Protein AF-W9YX84-F1 (afdb_monomer_lite)

pLDDT: mean 94.79, std 3.58, range [64.19, 98.0]

Sequence (127 aa):
MYKEDALKATHMVESILKPRGLPKAQWPILRSLILTKGSNYVFRKTLKDPANVNHCVETWFYVGSREDRDVRTKTLLLDQMLHEPAFDQLRTKEQLGYIVLSDARAFSTTYGLRFLIQSEMTPEFLD

Structure (mmCIF, N/CA/C/O backbone):
data_AF-W9YX84-F1
#
_entry.id   AF-W9YX84-F1
#
loop_
_atom_site.group_PDB
_atom_site.id
_atom_site.type_symbol
_atom_site.label_atom_id
_atom_site.label_alt_id
_atom_site.label_comp_id
_atom_site.label_asym_id
_atom_site.label_entity_id
_atom_site.label_seq_id
_atom_site.pdbx_PDB_ins_code
_atom_site.Cartn_x
_atom_site.Cartn_y
_atom_site.Cartn_z
_atom_site.occupancy
_atom_site.B_iso_or_equiv
_atom_site.auth_seq_id
_atom_site.auth_comp_id
_atom_site.auth_asym_id
_atom_site.auth_atom_id
_atom_site.pdbx_PDB_model_num
ATOM 1 N N . MET A 1 1 ? 15.147 19.218 -23.288 1.00 64.19 1 MET A N 1
ATOM 2 C CA . MET A 1 1 ? 16.235 18.225 -23.378 1.00 64.19 1 MET A CA 1
ATOM 3 C C . MET A 1 1 ? 16.135 17.57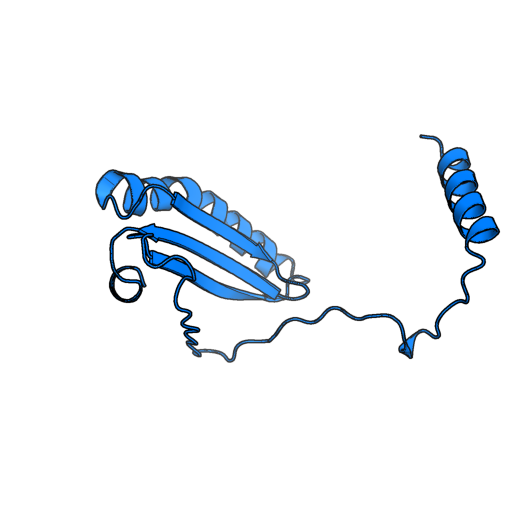2 -24.739 1.00 64.19 1 MET A C 1
ATOM 5 O O . MET A 1 1 ? 15.092 16.995 -25.035 1.00 64.19 1 MET A O 1
ATOM 9 N N . TYR A 1 2 ? 17.147 17.735 -25.585 1.00 93.56 2 TYR A N 1
ATOM 10 C CA . TYR A 1 2 ? 17.138 17.135 -26.916 1.00 93.56 2 TYR A CA 1
ATOM 11 C C . TYR A 1 2 ? 17.623 15.684 -26.842 1.00 93.56 2 TYR A C 1
ATOM 13 O O . TYR A 1 2 ? 18.320 15.294 -25.904 1.00 93.56 2 TYR A O 1
ATOM 21 N N . LYS A 1 3 ? 17.262 14.866 -27.840 1.00 94.75 3 LYS A N 1
ATOM 22 C CA . LYS A 1 3 ? 17.706 13.463 -27.945 1.00 94.75 3 LYS A CA 1
ATOM 23 C C . LYS A 1 3 ? 19.230 13.336 -27.814 1.00 94.75 3 LYS A C 1
ATOM 25 O O . LYS A 1 3 ? 19.721 12.405 -27.184 1.00 94.75 3 LYS A O 1
ATOM 30 N N . GLU A 1 4 ? 19.965 14.283 -28.389 1.00 96.31 4 GLU A N 1
ATOM 31 C CA . GLU A 1 4 ? 21.429 14.313 -28.357 1.00 96.31 4 GLU A CA 1
ATOM 32 C C . GLU A 1 4 ? 21.994 14.502 -26.948 1.00 96.31 4 GLU A C 1
ATOM 34 O O . GLU A 1 4 ? 22.988 13.866 -26.603 1.00 96.31 4 GLU A O 1
ATOM 39 N N . ASP A 1 5 ? 21.349 15.320 -26.117 1.00 96.25 5 ASP A N 1
ATOM 40 C CA . ASP A 1 5 ? 21.799 15.573 -24.746 1.00 96.25 5 ASP A CA 1
ATOM 41 C C . ASP A 1 5 ? 21.688 14.302 -23.892 1.00 96.25 5 ASP A C 1
ATOM 43 O O . ASP A 1 5 ? 22.601 13.973 -23.134 1.00 96.25 5 ASP A O 1
ATOM 47 N N . ALA A 1 6 ? 20.606 13.533 -24.072 1.00 96.50 6 ALA A N 1
ATOM 48 C CA . ALA A 1 6 ? 20.399 12.259 -23.380 1.00 96.50 6 ALA A CA 1
ATOM 49 C C . ALA A 1 6 ? 21.447 11.201 -23.776 1.00 96.50 6 ALA A C 1
ATOM 51 O O . ALA A 1 6 ? 21.961 10.470 -22.923 1.00 96.50 6 ALA A O 1
ATOM 52 N N . LEU A 1 7 ? 21.797 11.140 -25.065 1.00 97.25 7 LEU A N 1
ATOM 53 C CA . LEU A 1 7 ? 22.836 10.238 -25.566 1.00 97.25 7 LEU A CA 1
ATOM 54 C C . LEU A 1 7 ? 24.221 10.631 -25.037 1.00 97.25 7 LEU A C 1
ATOM 56 O O . LEU A 1 7 ? 24.959 9.764 -24.574 1.00 97.25 7 LEU A O 1
ATOM 60 N N . LYS A 1 8 ? 24.552 11.931 -25.033 1.00 97.25 8 LYS A N 1
ATOM 61 C CA . LYS A 1 8 ? 25.812 12.446 -24.468 1.00 97.25 8 LYS A CA 1
ATOM 62 C C . LYS A 1 8 ? 25.943 12.113 -22.981 1.00 97.25 8 LYS A C 1
ATOM 64 O O . LYS A 1 8 ? 27.000 11.653 -22.557 1.00 97.25 8 LYS A O 1
ATOM 69 N N . ALA A 1 9 ? 24.874 12.291 -22.203 1.00 96.88 9 ALA A N 1
ATOM 70 C CA . ALA A 1 9 ? 24.863 11.952 -20.781 1.00 96.88 9 ALA A CA 1
ATOM 71 C C . ALA A 1 9 ? 25.072 10.448 -20.539 1.00 96.88 9 ALA A C 1
ATOM 73 O O . ALA A 1 9 ? 25.892 10.069 -19.704 1.00 96.88 9 ALA A O 1
ATOM 74 N N . THR A 1 10 ? 24.388 9.592 -21.305 1.00 95.75 10 THR A N 1
ATOM 75 C CA . THR A 1 10 ? 24.551 8.130 -21.209 1.00 95.75 10 THR A CA 1
ATOM 76 C C . THR A 1 10 ? 25.988 7.718 -21.534 1.00 95.75 10 THR A C 1
ATOM 78 O O . THR A 1 10 ? 26.624 7.025 -20.743 1.00 95.75 10 THR A O 1
ATOM 81 N N . HIS A 1 11 ? 26.544 8.238 -22.632 1.00 96.50 11 HIS A N 1
ATOM 82 C CA . HIS A 1 11 ? 27.925 7.972 -23.036 1.00 96.50 11 HIS A CA 1
ATOM 83 C C . HIS A 1 11 ? 28.949 8.438 -21.987 1.00 96.50 11 HIS A C 1
ATOM 85 O O . HIS A 1 11 ? 29.938 7.756 -21.718 1.00 96.50 11 HIS A O 1
ATOM 91 N N . MET A 1 12 ? 28.726 9.594 -21.356 1.00 97.81 12 MET A N 1
ATOM 92 C CA . MET A 1 12 ? 29.573 10.076 -20.262 1.00 97.81 12 MET A CA 1
ATOM 93 C C . MET A 1 12 ? 29.582 9.091 -19.081 1.00 97.81 12 MET A C 1
ATOM 95 O O . MET A 1 12 ? 30.651 8.743 -18.585 1.00 97.81 12 MET A O 1
ATOM 99 N N . VAL A 1 13 ? 28.416 8.589 -18.662 1.00 97.25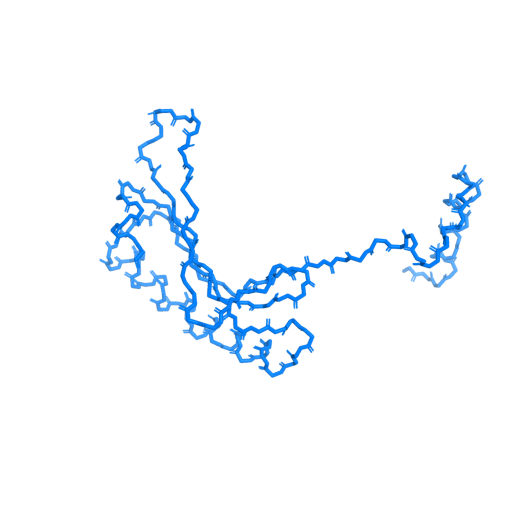 13 VAL A N 1
ATOM 100 C CA . VAL A 1 13 ? 28.318 7.597 -17.576 1.00 97.25 13 VAL A CA 1
ATOM 101 C C . VAL A 1 13 ? 29.016 6.287 -17.954 1.00 97.25 13 VAL A C 1
ATOM 103 O O . VAL A 1 13 ? 29.798 5.760 -17.163 1.00 97.25 13 VAL A O 1
ATOM 106 N N . GLU A 1 14 ? 28.783 5.776 -19.164 1.00 96.25 14 GLU A N 1
ATOM 107 C CA . GLU A 1 14 ? 29.388 4.526 -19.645 1.00 96.25 14 GLU A CA 1
ATOM 108 C C . GLU A 1 14 ? 30.913 4.622 -19.764 1.00 96.25 14 GLU A C 1
ATOM 110 O O . GLU A 1 14 ? 31.625 3.703 -19.358 1.00 96.25 14 GLU A O 1
ATOM 115 N N . SER A 1 15 ? 31.428 5.744 -20.273 1.00 96.75 15 SER A N 1
ATOM 116 C CA . SER A 1 15 ? 32.870 5.965 -20.440 1.00 96.75 15 SER A CA 1
ATOM 117 C C . SER A 1 15 ? 33.617 6.115 -19.110 1.00 96.75 15 SER A C 1
ATOM 119 O O . SER A 1 15 ? 34.752 5.642 -18.999 1.00 96.75 15 SER A O 1
ATOM 121 N N . ILE A 1 16 ? 32.985 6.714 -18.092 1.00 97.81 16 ILE A N 1
ATOM 122 C CA . ILE A 1 16 ? 33.554 6.859 -16.742 1.00 97.81 16 ILE A CA 1
ATOM 123 C C . ILE A 1 16 ? 33.485 5.536 -15.973 1.00 97.81 16 ILE A C 1
ATOM 125 O O . ILE A 1 16 ? 34.500 5.075 -15.453 1.00 97.81 16 ILE A O 1
ATOM 129 N N . LEU A 1 17 ? 32.300 4.920 -15.890 1.00 97.25 17 LEU A N 1
ATOM 130 C CA . LEU A 1 17 ? 32.076 3.732 -15.059 1.00 97.25 17 LEU A CA 1
ATOM 131 C C . LEU A 1 17 ? 32.579 2.437 -15.706 1.00 97.25 17 LEU A C 1
ATOM 133 O O . LEU A 1 17 ? 32.809 1.462 -14.993 1.00 97.25 17 LEU A O 1
ATOM 137 N N . LYS A 1 18 ? 32.723 2.414 -17.038 1.00 95.69 18 LYS A N 1
ATOM 138 C CA . LYS A 1 18 ? 33.127 1.242 -17.835 1.00 95.69 18 LYS A CA 1
ATOM 139 C C . LYS A 1 18 ? 32.388 -0.036 -17.407 1.00 95.69 18 LYS A C 1
ATOM 141 O O . LYS A 1 18 ? 33.027 -1.043 -17.085 1.00 95.69 18 LYS A O 1
ATOM 146 N N . PRO A 1 19 ? 31.043 -0.007 -17.340 1.00 93.38 19 PRO A N 1
ATOM 147 C CA . PRO A 1 19 ? 30.285 -1.107 -16.771 1.00 93.38 19 PRO A CA 1
ATOM 148 C C . PRO A 1 19 ? 30.394 -2.357 -17.651 1.00 93.38 19 PRO A C 1
ATOM 150 O O . PRO A 1 19 ? 30.353 -2.291 -18.879 1.00 93.38 19 PRO A O 1
ATOM 153 N N . ARG A 1 20 ? 30.469 -3.530 -17.018 1.00 92.56 20 ARG A N 1
ATOM 154 C CA . ARG A 1 20 ? 30.343 -4.814 -17.713 1.00 92.56 20 ARG A CA 1
ATOM 155 C C . ARG A 1 20 ? 28.867 -5.186 -17.816 1.00 92.56 20 ARG A C 1
ATOM 157 O O . ARG A 1 20 ? 28.204 -5.348 -16.793 1.00 92.56 20 ARG A O 1
ATOM 164 N N . GLY A 1 21 ? 28.375 -5.391 -19.037 1.00 90.75 21 GLY A N 1
ATOM 165 C CA . GLY A 1 21 ? 27.021 -5.890 -19.267 1.00 90.75 21 GLY A CA 1
ATOM 166 C C . GLY A 1 21 ? 26.791 -7.226 -18.556 1.00 90.75 21 GLY A C 1
ATOM 167 O O . GLY A 1 21 ? 27.542 -8.188 -18.748 1.00 90.75 21 GLY A O 1
ATOM 168 N N . LEU A 1 22 ? 25.761 -7.287 -17.713 1.00 92.69 22 LEU A N 1
ATOM 169 C CA . LEU A 1 22 ? 25.367 -8.530 -17.062 1.00 92.69 22 LEU A CA 1
ATOM 170 C C . LEU A 1 22 ? 24.614 -9.429 -18.059 1.00 92.69 22 LEU A C 1
ATOM 172 O O . LEU A 1 22 ? 23.787 -8.921 -18.825 1.00 92.69 22 LEU A O 1
ATOM 176 N N . PRO A 1 23 ? 24.834 -10.758 -18.039 1.00 95.38 23 PRO A N 1
ATOM 177 C CA . PRO A 1 23 ? 23.973 -11.706 -18.739 1.00 95.38 23 PRO A CA 1
ATOM 178 C C . PRO A 1 23 ? 22.506 -11.517 -18.338 1.00 95.38 23 PRO A C 1
ATOM 180 O O . PRO A 1 23 ? 22.225 -11.248 -17.172 1.00 95.38 23 PRO A O 1
ATOM 183 N N . LYS A 1 24 ? 21.563 -11.732 -19.267 1.00 93.88 24 LYS A N 1
ATOM 184 C CA . LYS A 1 24 ? 20.116 -11.556 -19.011 1.00 93.88 24 LYS A CA 1
ATOM 185 C C . LYS A 1 24 ? 19.612 -12.308 -17.775 1.00 93.88 24 LYS A C 1
ATOM 187 O O . LYS A 1 24 ? 18.760 -11.806 -17.057 1.00 93.88 24 LYS A O 1
ATOM 192 N N . ALA A 1 25 ? 20.168 -13.486 -17.498 1.00 94.81 25 ALA A N 1
ATOM 193 C CA . ALA A 1 25 ? 19.819 -14.287 -16.323 1.00 94.81 25 ALA A CA 1
ATOM 194 C C . ALA A 1 25 ? 20.197 -13.627 -14.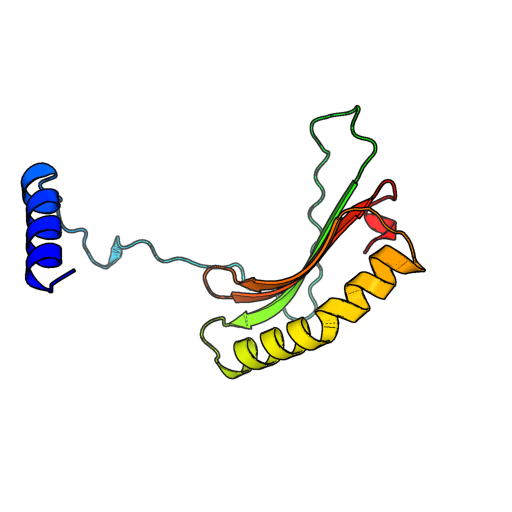981 1.00 94.81 25 ALA A C 1
ATOM 196 O O . ALA A 1 25 ? 19.643 -13.983 -13.947 1.00 94.81 25 ALA A O 1
ATOM 197 N N . GLN A 1 26 ? 21.140 -12.681 -14.990 1.00 94.69 26 GLN A N 1
ATOM 198 C CA . GLN A 1 26 ? 21.573 -11.920 -13.815 1.00 94.69 26 GLN A CA 1
ATOM 199 C C . GLN A 1 26 ? 20.841 -10.581 -13.684 1.00 94.69 26 GLN A C 1
ATOM 201 O O . GLN A 1 26 ? 21.136 -9.809 -12.773 1.00 94.69 26 GLN A O 1
ATOM 206 N N . TRP A 1 27 ? 19.911 -10.270 -14.590 1.00 94.12 27 TRP A N 1
ATOM 207 C CA . TRP A 1 27 ? 19.127 -9.051 -14.471 1.00 94.12 27 TRP A CA 1
ATOM 208 C C . TRP A 1 27 ? 18.165 -9.193 -13.288 1.00 94.12 27 TRP A C 1
ATOM 210 O O . TRP A 1 27 ? 17.453 -10.198 -13.198 1.00 94.12 27 TRP A O 1
ATOM 220 N N . PRO A 1 28 ? 18.137 -8.224 -12.360 1.00 91.25 28 PRO A N 1
ATOM 221 C CA . PRO A 1 28 ? 17.252 -8.297 -11.212 1.00 91.25 28 PRO A CA 1
ATOM 222 C C . PRO A 1 28 ? 15.797 -8.256 -11.683 1.00 91.25 28 PRO A C 1
ATOM 224 O O . PRO A 1 28 ? 15.382 -7.345 -12.397 1.00 91.25 28 PRO A O 1
ATOM 227 N N . ILE A 1 29 ? 15.017 -9.248 -11.259 1.00 91.94 29 ILE A N 1
ATOM 228 C CA . ILE A 1 29 ? 13.574 -9.300 -11.497 1.00 91.94 29 ILE A CA 1
ATOM 229 C C . ILE A 1 29 ? 12.887 -8.961 -10.184 1.00 91.94 29 ILE A C 1
ATOM 231 O O . ILE A 1 29 ? 13.100 -9.629 -9.169 1.00 91.94 29 ILE A O 1
ATOM 235 N N . LEU A 1 30 ? 12.049 -7.931 -10.210 1.00 91.38 30 LEU A N 1
ATOM 236 C CA . LEU A 1 30 ? 11.222 -7.583 -9.066 1.00 91.38 30 LEU A CA 1
ATOM 237 C C . LEU A 1 30 ? 10.053 -8.566 -8.962 1.00 91.38 30 LEU A C 1
ATOM 239 O O . LEU A 1 30 ? 9.417 -8.901 -9.959 1.00 91.38 30 LEU A O 1
ATOM 243 N N . ARG A 1 31 ? 9.766 -9.027 -7.746 1.00 92.56 31 ARG A N 1
ATOM 244 C CA . ARG A 1 31 ? 8.686 -9.974 -7.454 1.00 92.56 31 ARG A CA 1
ATOM 245 C C . ARG A 1 31 ? 7.891 -9.482 -6.257 1.00 92.56 31 ARG A C 1
ATOM 247 O O . ARG A 1 31 ? 8.418 -8.761 -5.413 1.00 92.56 31 ARG A O 1
ATOM 254 N N . SER A 1 32 ? 6.634 -9.887 -6.173 1.00 93.69 32 SER A N 1
ATOM 255 C CA . SER A 1 32 ? 5.810 -9.693 -4.980 1.00 93.69 32 SER A CA 1
ATOM 256 C C . SER A 1 32 ? 5.323 -11.043 -4.480 1.00 93.69 32 SER A C 1
ATOM 258 O O . SER A 1 32 ? 5.167 -11.980 -5.264 1.00 93.69 32 SER A O 1
ATOM 260 N N . LEU A 1 33 ? 5.095 -11.142 -3.172 1.00 90.81 33 LEU A N 1
ATOM 261 C CA . LEU A 1 33 ? 4.430 -12.302 -2.597 1.00 90.81 33 LEU A CA 1
ATOM 262 C C . LEU A 1 33 ? 2.979 -12.331 -3.096 1.00 90.81 33 LEU A C 1
ATOM 264 O O . LEU A 1 33 ? 2.289 -11.311 -3.063 1.00 90.81 33 LEU A O 1
ATOM 268 N N . ILE A 1 34 ? 2.528 -13.495 -3.557 1.00 91.06 34 ILE A N 1
ATOM 269 C CA . ILE A 1 34 ? 1.127 -13.719 -3.912 1.00 91.06 34 ILE A CA 1
ATOM 270 C C . ILE A 1 34 ? 0.424 -14.293 -2.687 1.00 91.06 34 ILE A C 1
ATOM 272 O O . ILE A 1 34 ? 0.811 -15.350 -2.190 1.00 91.06 34 ILE A O 1
ATOM 276 N N . LEU A 1 35 ? -0.589 -13.581 -2.195 1.00 90.25 35 LEU A N 1
ATOM 277 C CA . LEU A 1 35 ? -1.420 -14.057 -1.095 1.00 90.25 35 LEU A CA 1
ATOM 278 C C . LEU A 1 35 ? -2.411 -15.100 -1.616 1.00 90.25 35 LEU A C 1
ATOM 280 O O . LEU A 1 35 ? -2.916 -14.991 -2.736 1.00 90.25 35 LEU A O 1
ATOM 284 N N . THR A 1 36 ? -2.675 -16.131 -0.816 1.00 92.31 36 THR A N 1
ATOM 285 C CA . THR A 1 36 ? -3.630 -17.173 -1.205 1.00 92.31 36 THR A CA 1
ATOM 286 C C . THR A 1 36 ? -5.058 -16.657 -1.045 1.00 92.31 36 THR A C 1
ATOM 288 O O . THR A 1 36 ? -5.360 -15.831 -0.186 1.00 92.31 36 THR A O 1
ATOM 291 N N . LYS A 1 37 ? -5.976 -17.101 -1.907 1.00 92.75 37 LYS A N 1
ATOM 292 C CA . LYS A 1 37 ? -7.366 -16.639 -1.833 1.00 92.75 37 LYS A CA 1
ATOM 293 C C . LYS A 1 37 ? -7.967 -17.013 -0.473 1.00 92.75 37 LYS A C 1
ATOM 295 O O . LYS A 1 37 ? -7.932 -18.177 -0.090 1.00 92.75 37 LYS A O 1
ATOM 300 N N . GLY A 1 38 ? -8.544 -16.030 0.215 1.00 93.12 38 GLY A N 1
ATOM 301 C CA . GLY A 1 38 ? -9.139 -16.214 1.542 1.00 93.12 38 GLY A CA 1
ATOM 302 C C . GLY A 1 38 ? -8.134 -16.218 2.697 1.00 93.12 38 GLY A C 1
ATOM 303 O O . GLY A 1 38 ? -8.540 -16.430 3.834 1.00 93.12 38 GLY A O 1
ATOM 304 N N . SER A 1 39 ? -6.843 -15.978 2.442 1.00 95.44 39 SER A N 1
ATOM 305 C CA . SER A 1 39 ? -5.869 -15.823 3.521 1.00 95.44 39 SER A CA 1
ATOM 306 C C . SER A 1 39 ? -5.991 -14.474 4.217 1.00 95.44 39 SER A C 1
ATOM 308 O O . SER A 1 39 ? -6.181 -13.456 3.551 1.00 95.44 39 SER A O 1
ATOM 310 N N . ASN A 1 40 ? -5.754 -14.468 5.526 1.00 95.25 40 ASN A N 1
ATOM 311 C CA . ASN A 1 40 ? -5.504 -13.275 6.322 1.00 95.25 40 ASN A CA 1
ATOM 312 C C . ASN A 1 40 ? -4.193 -13.493 7.098 1.00 95.25 40 ASN A C 1
ATOM 314 O O . ASN A 1 40 ? -4.045 -14.501 7.792 1.00 95.25 40 ASN A O 1
ATOM 318 N N . TYR A 1 41 ? -3.232 -12.583 6.932 1.00 95.12 41 TYR A N 1
ATOM 319 C CA . TYR A 1 41 ? -1.942 -12.632 7.612 1.00 95.12 41 TYR A CA 1
ATOM 320 C C . TYR A 1 41 ? -1.730 -11.348 8.399 1.00 95.12 41 TYR A C 1
ATOM 322 O O . TYR A 1 41 ? -1.790 -10.259 7.835 1.00 95.12 41 TYR A O 1
ATOM 330 N N . VAL A 1 42 ? -1.382 -11.494 9.676 1.00 96.31 42 VAL A N 1
ATOM 331 C CA . VAL A 1 42 ? -1.093 -10.366 10.562 1.00 96.31 42 VAL A CA 1
ATOM 332 C C . VAL A 1 42 ? 0.372 -10.413 10.967 1.00 96.31 42 VAL A C 1
ATOM 334 O O . VAL A 1 42 ? 0.826 -11.366 11.604 1.00 96.31 42 VAL A O 1
ATOM 337 N N . PHE A 1 43 ? 1.115 -9.367 10.617 1.00 95.69 43 PHE A N 1
ATOM 338 C CA . PHE A 1 43 ? 2.478 -9.167 11.091 1.00 95.69 43 P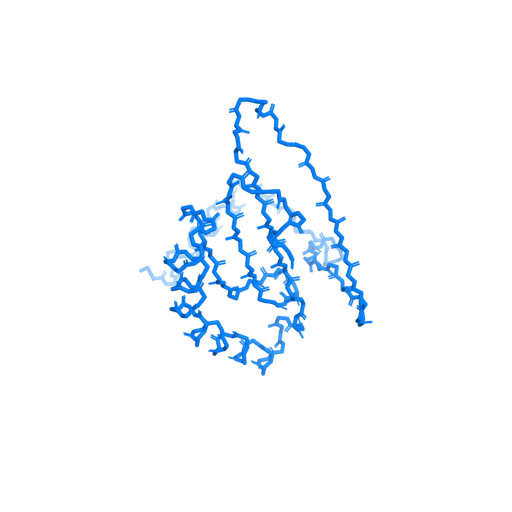HE A CA 1
ATOM 339 C C . PHE A 1 43 ? 2.484 -8.129 12.213 1.00 95.69 43 PHE A C 1
ATOM 341 O O . PHE A 1 43 ? 2.172 -6.962 11.989 1.00 95.69 43 PHE A O 1
ATOM 348 N N . ARG A 1 44 ? 2.863 -8.552 13.424 1.00 96.31 44 ARG A N 1
ATOM 349 C CA . ARG A 1 44 ? 2.944 -7.674 14.597 1.00 96.31 44 ARG A CA 1
ATOM 350 C C . ARG A 1 44 ? 4.382 -7.255 14.857 1.00 96.31 44 ARG A C 1
ATOM 352 O O . ARG A 1 44 ? 5.295 -8.079 14.829 1.00 96.31 44 ARG A O 1
ATOM 359 N N . LYS A 1 45 ? 4.572 -5.973 15.162 1.00 94.00 45 LYS A N 1
ATOM 360 C CA . LYS A 1 45 ? 5.870 -5.417 15.537 1.00 94.00 45 LYS A CA 1
ATOM 361 C C . LYS A 1 45 ? 5.707 -4.369 16.629 1.00 94.00 45 LYS A C 1
ATOM 363 O O . LYS A 1 45 ? 4.988 -3.394 16.447 1.00 94.00 45 LYS A O 1
ATOM 368 N N . THR A 1 46 ? 6.443 -4.536 17.721 1.00 93.44 46 THR A N 1
ATOM 369 C CA . THR A 1 46 ? 6.536 -3.529 18.782 1.00 93.44 46 THR A CA 1
ATOM 370 C C . THR A 1 46 ? 7.327 -2.316 18.292 1.00 93.44 46 THR A C 1
ATOM 372 O O . THR A 1 46 ? 8.393 -2.458 17.678 1.00 93.44 46 THR A O 1
ATOM 375 N N . LEU A 1 47 ? 6.799 -1.117 18.543 1.00 91.38 47 LEU A N 1
ATOM 376 C CA . LEU A 1 47 ? 7.490 0.131 18.230 1.00 91.38 47 LEU A CA 1
ATOM 377 C C . LEU A 1 47 ? 8.735 0.284 19.109 1.00 91.38 47 LEU A C 1
ATOM 379 O O . LEU A 1 47 ? 8.785 -0.194 20.238 1.00 91.38 47 LEU A O 1
ATOM 383 N N . LYS A 1 48 ? 9.771 0.929 18.564 1.00 92.94 48 LYS A N 1
ATOM 384 C CA . LYS A 1 48 ? 11.051 1.090 19.270 1.00 92.94 48 LYS A CA 1
ATOM 385 C C . LYS A 1 48 ? 10.975 2.085 20.421 1.00 92.94 48 LYS A C 1
ATOM 387 O O . LYS A 1 48 ? 11.734 1.944 21.370 1.00 92.94 48 LYS A O 1
ATOM 392 N N . ASP A 1 49 ? 10.138 3.105 20.274 1.00 94.06 49 ASP A N 1
ATOM 393 C CA . ASP A 1 49 ? 9.979 4.160 21.263 1.00 94.06 49 ASP A CA 1
ATOM 394 C C . ASP A 1 49 ? 8.883 3.766 22.263 1.00 94.06 49 ASP A C 1
ATOM 396 O O . ASP A 1 49 ? 7.711 3.756 21.882 1.00 94.06 49 ASP A O 1
ATOM 400 N N . PRO A 1 50 ? 9.235 3.433 23.517 1.00 90.75 50 PRO A N 1
ATOM 401 C CA . PRO A 1 50 ? 8.257 3.074 24.536 1.00 90.75 50 PRO A CA 1
ATOM 402 C C . PRO A 1 50 ? 7.435 4.272 25.034 1.00 90.75 50 PRO A C 1
ATOM 404 O O . PRO A 1 50 ? 6.417 4.058 25.684 1.00 90.75 50 PRO A O 1
ATOM 407 N N . ALA A 1 51 ? 7.857 5.514 24.763 1.00 93.50 51 ALA A N 1
ATOM 408 C CA . ALA A 1 51 ? 7.101 6.712 25.128 1.00 93.50 51 ALA A CA 1
ATOM 409 C C . ALA A 1 51 ? 6.024 7.066 24.092 1.00 93.50 51 ALA A C 1
ATOM 411 O O . ALA A 1 51 ? 5.149 7.888 24.369 1.00 93.50 51 ALA A O 1
ATOM 412 N N . ASN A 1 52 ? 6.068 6.457 22.903 1.00 92.00 52 ASN A N 1
ATOM 413 C CA . ASN A 1 52 ? 5.034 6.656 21.905 1.00 92.00 52 ASN A CA 1
ATOM 414 C C . ASN A 1 52 ? 3.767 5.901 22.315 1.00 92.00 52 ASN A C 1
ATOM 416 O O . ASN A 1 52 ? 3.705 4.676 22.242 1.00 92.00 52 ASN A O 1
ATOM 420 N N . VAL A 1 53 ? 2.752 6.663 22.713 1.00 92.62 53 VAL A N 1
ATOM 421 C CA . VAL A 1 53 ? 1.427 6.149 23.083 1.00 92.62 53 VAL A CA 1
ATOM 422 C C . VAL A 1 53 ? 0.610 5.677 21.880 1.00 92.62 53 VAL A C 1
ATOM 424 O O . VAL A 1 53 ? -0.402 5.009 22.055 1.00 92.62 53 VAL A O 1
ATOM 427 N N . ASN A 1 54 ? 1.030 6.015 20.657 1.00 94.50 54 ASN A N 1
ATOM 428 C CA . ASN A 1 54 ? 0.308 5.621 19.458 1.00 94.50 54 ASN A CA 1
ATOM 429 C C . ASN A 1 54 ? 0.707 4.228 18.978 1.00 94.50 54 ASN A C 1
ATOM 431 O O . ASN A 1 54 ? 1.882 3.868 18.889 1.00 94.50 54 ASN A O 1
ATOM 435 N N . HIS A 1 55 ? -0.297 3.511 18.513 1.00 94.62 55 HIS A N 1
ATOM 436 C CA . HIS A 1 55 ? -0.218 2.340 17.674 1.00 94.62 55 HIS A CA 1
ATOM 437 C C . HIS A 1 55 ? -0.472 2.699 16.205 1.00 94.62 55 HIS A C 1
ATOM 439 O O . HIS A 1 55 ? -0.884 3.809 15.858 1.00 94.62 55 HIS A O 1
ATOM 445 N N . CYS A 1 56 ? -0.187 1.748 15.320 1.00 93.75 56 CYS A N 1
ATOM 446 C CA . CYS A 1 56 ? -0.394 1.894 13.888 1.00 93.75 56 CYS A CA 1
ATOM 447 C C . CYS A 1 56 ? -0.848 0.562 13.295 1.00 93.75 56 CYS A C 1
ATOM 449 O O . CYS A 1 56 ? -0.272 -0.480 13.622 1.00 93.75 56 CYS A O 1
ATOM 451 N N . VAL A 1 57 ? -1.850 0.614 12.420 1.00 96.19 57 VAL A N 1
ATOM 452 C CA . VAL A 1 57 ? -2.278 -0.516 11.596 1.00 96.19 57 VAL A CA 1
ATOM 453 C C . VAL A 1 57 ? -2.155 -0.142 10.122 1.00 96.19 57 VAL A C 1
ATOM 455 O O . VAL A 1 57 ? -2.511 0.963 9.710 1.00 96.19 57 VAL A O 1
ATOM 458 N N . GLU A 1 58 ? -1.614 -1.065 9.332 1.00 96.38 58 GLU A N 1
ATOM 459 C CA . GLU A 1 58 ? -1.623 -0.998 7.875 1.00 96.38 58 GLU A CA 1
ATOM 460 C C . GLU A 1 58 ? -2.303 -2.262 7.354 1.00 96.38 58 GLU A C 1
ATOM 462 O O . GLU A 1 58 ? -1.688 -3.330 7.312 1.00 96.38 58 GLU A O 1
ATOM 467 N N . THR A 1 59 ? -3.564 -2.130 6.952 1.00 96.50 59 THR A N 1
ATOM 468 C CA . THR A 1 59 ? -4.328 -3.226 6.356 1.00 96.50 59 THR A CA 1
ATOM 469 C C . THR A 1 59 ? -4.267 -3.079 4.845 1.00 96.50 59 THR A C 1
ATOM 471 O O . THR A 1 59 ? -4.667 -2.061 4.276 1.00 96.50 59 THR A O 1
ATOM 474 N N . TRP A 1 60 ? -3.718 -4.092 4.175 1.00 96.31 60 TRP A N 1
ATOM 475 C CA . TRP A 1 60 ? -3.589 -4.116 2.723 1.00 96.31 60 TRP A CA 1
ATOM 476 C C . TRP A 1 60 ? -4.386 -5.272 2.132 1.00 96.31 60 TRP A C 1
ATOM 478 O O . TRP A 1 60 ? -4.094 -6.446 2.364 1.00 96.31 60 TRP A O 1
ATOM 488 N N . PHE A 1 61 ? -5.370 -4.924 1.313 1.00 95.56 61 PHE A N 1
ATOM 489 C CA . PHE A 1 61 ? -6.214 -5.864 0.599 1.00 95.56 61 PHE A CA 1
ATOM 490 C C . PHE A 1 61 ? -5.613 -6.150 -0.773 1.00 95.56 61 PHE A C 1
ATOM 492 O O . PHE A 1 61 ? -5.576 -5.281 -1.646 1.00 95.56 61 PHE A O 1
ATOM 499 N N . TYR A 1 62 ? -5.163 -7.388 -0.975 1.00 95.81 62 TYR A N 1
ATOM 500 C CA . TYR A 1 62 ? -4.743 -7.865 -2.290 1.00 95.81 62 TYR A CA 1
ATOM 501 C C . TYR A 1 62 ? -5.927 -7.840 -3.259 1.00 95.81 62 TYR A C 1
ATOM 503 O O . TYR A 1 62 ? -6.947 -8.479 -3.000 1.00 95.81 62 TYR A O 1
ATOM 511 N N . VAL A 1 63 ? -5.772 -7.167 -4.401 1.00 95.50 63 VAL A N 1
ATOM 512 C CA . VAL A 1 63 ? -6.798 -7.155 -5.457 1.00 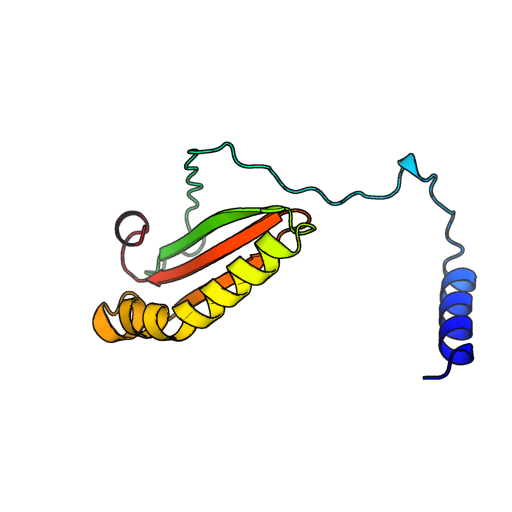95.50 63 VAL A CA 1
ATOM 513 C C . VAL A 1 63 ? -6.363 -7.989 -6.661 1.00 95.50 63 VAL A C 1
ATOM 515 O O . VAL A 1 63 ? -7.166 -8.748 -7.201 1.00 95.50 63 VAL A O 1
ATOM 518 N N . GLY A 1 64 ? -5.100 -7.896 -7.088 1.00 95.19 64 GLY A N 1
ATOM 519 C CA . GLY A 1 64 ? -4.631 -8.673 -8.237 1.00 95.19 64 GLY A CA 1
ATOM 520 C C . GLY A 1 64 ? -3.253 -8.294 -8.766 1.00 95.19 64 GLY A C 1
ATOM 521 O O . GLY A 1 64 ? -2.446 -7.654 -8.088 1.00 95.19 64 GLY A O 1
ATOM 522 N N . SER A 1 65 ? -2.980 -8.706 -10.007 1.00 94.81 65 SER A N 1
ATOM 523 C CA . SER A 1 65 ? -1.759 -8.340 -10.732 1.00 94.81 65 SER A CA 1
ATOM 524 C C . SER A 1 65 ? -1.754 -6.853 -11.085 1.00 94.81 65 SER A C 1
ATOM 526 O O . SER A 1 65 ? -2.763 -6.299 -11.512 1.00 94.81 65 SER A O 1
ATOM 528 N N . ARG A 1 66 ? -0.590 -6.211 -10.971 1.00 93.19 66 ARG A N 1
ATOM 529 C CA . ARG A 1 66 ? -0.388 -4.816 -11.392 1.00 93.19 66 ARG A CA 1
ATOM 530 C C . ARG A 1 66 ? -0.462 -4.640 -12.911 1.00 93.19 66 ARG A C 1
ATOM 532 O O . ARG A 1 66 ? -0.802 -3.556 -13.392 1.00 93.19 66 ARG A O 1
ATOM 539 N N . GLU A 1 67 ? -0.103 -5.682 -13.655 1.00 94.25 67 GLU A N 1
ATOM 540 C CA . GLU A 1 67 ? -0.105 -5.670 -15.122 1.00 94.25 67 GLU A CA 1
ATOM 541 C C . GLU A 1 67 ? -1.524 -5.743 -15.690 1.00 94.25 67 GLU A C 1
ATOM 543 O O . GLU A 1 67 ? -1.783 -5.209 -16.769 1.00 94.25 67 GLU A O 1
ATOM 548 N N . ASP A 1 68 ? -2.458 -6.315 -14.929 1.00 96.88 68 ASP A N 1
ATOM 549 C CA . ASP A 1 68 ? -3.868 -6.346 -15.289 1.00 96.88 68 ASP A CA 1
ATOM 550 C C . ASP A 1 68 ? -4.459 -4.928 -15.223 1.00 96.88 68 ASP A C 1
ATOM 552 O O . ASP A 1 68 ? -4.520 -4.270 -14.176 1.00 96.88 68 ASP A O 1
ATOM 556 N N . ARG A 1 69 ? -4.863 -4.427 -16.395 1.00 97.19 69 ARG A N 1
ATOM 557 C CA . ARG A 1 69 ? -5.417 -3.081 -16.541 1.00 97.19 69 ARG A CA 1
ATOM 558 C C . ARG A 1 69 ? -6.760 -2.944 -15.839 1.00 97.19 69 ARG A C 1
ATOM 560 O O . ARG A 1 69 ? -6.998 -1.898 -15.242 1.00 97.19 69 ARG A O 1
ATOM 567 N N . ASP A 1 70 ? -7.603 -3.966 -15.886 1.00 98.00 70 ASP A N 1
ATOM 568 C CA . ASP A 1 70 ? -8.939 -3.905 -15.304 1.00 98.00 70 ASP A CA 1
ATOM 569 C C . ASP A 1 70 ? -8.859 -3.920 -13.780 1.00 98.00 70 ASP A C 1
ATOM 571 O O . ASP A 1 70 ? -9.540 -3.125 -13.131 1.00 98.00 70 ASP A O 1
ATOM 575 N N . VAL A 1 71 ? -7.976 -4.748 -13.210 1.00 96.75 71 VAL A N 1
ATOM 576 C CA . VAL A 1 71 ? -7.662 -4.730 -11.770 1.00 96.75 71 VAL A CA 1
ATOM 577 C C . VAL A 1 71 ? -7.216 -3.336 -11.341 1.00 96.75 71 VAL A C 1
ATOM 579 O O . VAL A 1 71 ? -7.771 -2.767 -10.397 1.00 96.75 71 VAL A O 1
ATOM 582 N N . ARG A 1 72 ? -6.243 -2.758 -12.050 1.00 96.12 72 ARG A N 1
ATOM 583 C CA . ARG A 1 72 ? -5.690 -1.445 -11.707 1.00 96.12 72 ARG A CA 1
ATOM 584 C C . ARG A 1 72 ? -6.741 -0.342 -11.803 1.00 96.12 72 ARG A C 1
ATOM 586 O O . ARG A 1 72 ? -6.896 0.429 -10.863 1.00 96.12 72 ARG A O 1
ATOM 593 N N . THR A 1 73 ? -7.477 -0.273 -12.911 1.00 97.44 73 THR A N 1
ATOM 594 C CA . THR A 1 73 ? -8.494 0.763 -13.127 1.00 97.44 73 THR A CA 1
ATOM 595 C C . THR A 1 73 ? -9.626 0.664 -12.107 1.00 97.44 73 THR A C 1
ATOM 597 O O . THR A 1 73 ? -10.015 1.687 -11.551 1.00 97.44 73 THR A O 1
ATOM 600 N N . LYS A 1 74 ? -10.122 -0.543 -11.808 1.00 97.69 74 LYS A N 1
ATOM 601 C CA . LYS A 1 74 ? -11.180 -0.733 -10.802 1.00 97.69 74 LYS A CA 1
ATOM 602 C C . LYS A 1 74 ? -10.709 -0.364 -9.399 1.00 97.69 74 LYS A C 1
ATOM 604 O O . LYS A 1 74 ? -11.453 0.281 -8.672 1.00 97.69 74 LYS A O 1
ATOM 609 N N . THR A 1 75 ? -9.478 -0.726 -9.039 1.00 97.31 75 THR A N 1
ATOM 610 C CA . THR A 1 75 ? -8.916 -0.388 -7.723 1.00 97.31 75 THR A CA 1
ATOM 611 C C . THR A 1 75 ? -8.720 1.121 -7.571 1.00 97.31 75 THR A C 1
ATOM 613 O O . THR A 1 75 ? -9.072 1.667 -6.536 1.00 97.31 75 THR A O 1
ATOM 616 N N . LEU A 1 76 ? -8.222 1.807 -8.607 1.00 97.31 76 LEU A N 1
ATOM 617 C CA . LEU A 1 76 ? -8.084 3.270 -8.603 1.00 97.31 76 LEU A CA 1
ATOM 618 C C . LEU A 1 76 ? -9.435 3.989 -8.532 1.00 97.31 76 LEU A C 1
ATOM 620 O O . LEU A 1 76 ? -9.562 4.996 -7.845 1.00 97.31 76 LEU A O 1
ATOM 624 N N . LEU A 1 77 ? -10.449 3.481 -9.236 1.00 98.00 77 LEU A N 1
ATOM 625 C CA . LEU A 1 77 ? -11.797 4.038 -9.150 1.00 98.00 77 LEU A CA 1
ATOM 626 C C . LEU A 1 77 ? -12.381 3.851 -7.746 1.00 98.00 77 LEU A C 1
ATOM 628 O O . LEU A 1 77 ? -12.957 4.786 -7.200 1.00 98.00 77 LEU A O 1
ATOM 632 N N . LEU A 1 78 ? -12.206 2.663 -7.159 1.00 97.62 78 LEU A N 1
ATOM 633 C CA . LEU A 1 78 ? -12.633 2.383 -5.791 1.00 97.62 78 LEU A CA 1
ATOM 634 C C . LEU A 1 78 ? -11.933 3.307 -4.790 1.00 97.62 78 LEU A C 1
ATOM 636 O O . LEU A 1 78 ? -12.598 3.883 -3.939 1.00 97.62 78 LEU A O 1
ATOM 640 N N . ASP A 1 79 ? -10.623 3.491 -4.926 1.00 97.44 79 ASP A N 1
ATOM 641 C CA . ASP A 1 79 ? -9.845 4.420 -4.108 1.00 97.44 79 ASP A CA 1
ATOM 642 C C . ASP A 1 79 ? -10.394 5.853 -4.189 1.00 97.44 79 ASP A C 1
ATOM 644 O O . ASP A 1 79 ? -10.722 6.460 -3.172 1.00 97.44 79 ASP A O 1
ATOM 648 N N . GLN A 1 80 ? -10.632 6.357 -5.403 1.00 97.94 80 GLN A N 1
ATOM 649 C CA . GLN A 1 80 ? -11.221 7.682 -5.608 1.00 97.94 80 GLN A CA 1
ATOM 650 C C . GLN A 1 80 ? -12.606 7.829 -4.957 1.00 97.94 80 GLN A C 1
ATOM 652 O O . GLN A 1 80 ? -12.935 8.903 -4.451 1.00 97.94 80 GLN A O 1
ATOM 657 N N . MET A 1 81 ? -13.425 6.775 -4.988 1.00 97.94 81 MET A N 1
ATOM 658 C CA . MET A 1 81 ? -14.741 6.762 -4.343 1.00 97.94 81 MET A CA 1
ATOM 659 C C . MET A 1 81 ? -14.638 6.704 -2.816 1.00 97.94 81 MET A C 1
ATOM 661 O O . MET A 1 81 ? -15.491 7.267 -2.137 1.00 97.94 81 MET A O 1
ATOM 665 N N . LEU A 1 82 ? -13.620 6.026 -2.280 1.00 96.94 82 LEU A N 1
ATOM 666 C CA . LEU A 1 82 ? -13.415 5.854 -0.842 1.00 96.94 82 LEU A CA 1
ATOM 667 C C . LEU A 1 82 ? -12.676 7.018 -0.184 1.00 96.94 82 LEU A C 1
ATOM 669 O O . LEU A 1 82 ? -12.793 7.177 1.025 1.00 96.94 82 LEU A O 1
ATOM 673 N N . HIS A 1 83 ? -11.942 7.825 -0.949 1.00 93.56 83 HIS A N 1
ATOM 674 C CA . HIS A 1 83 ? -11.021 8.824 -0.411 1.00 93.56 83 HIS A CA 1
ATOM 675 C C . HIS A 1 83 ? -11.652 9.756 0.637 1.00 93.56 83 HIS A C 1
ATOM 677 O O . HIS A 1 83 ? -11.137 9.888 1.745 1.00 93.56 83 HIS A O 1
ATOM 683 N N . GLU A 1 84 ? -12.782 10.378 0.299 1.00 96.81 84 GLU A N 1
ATOM 684 C CA . GLU A 1 84 ? -13.516 11.253 1.217 1.00 96.81 84 GLU A CA 1
ATOM 685 C C . GLU A 1 84 ? -14.278 10.474 2.304 1.00 96.81 84 GLU A C 1
ATOM 687 O O . GLU A 1 84 ? -14.028 10.751 3.478 1.00 96.81 84 GLU A O 1
ATOM 692 N N . PRO A 1 85 ? -15.114 9.461 1.993 1.00 97.50 85 PRO A N 1
ATOM 693 C CA . PRO A 1 85 ? -15.917 8.809 3.024 1.00 97.50 85 PRO A CA 1
ATOM 694 C C . PRO A 1 85 ? -15.082 7.997 4.019 1.00 97.50 85 PRO A C 1
ATOM 696 O O . PRO A 1 85 ? -15.460 7.908 5.182 1.00 97.50 85 PRO A O 1
ATOM 699 N N . ALA A 1 86 ? -13.939 7.429 3.615 1.00 96.44 86 ALA A N 1
ATOM 700 C CA . ALA A 1 86 ? -13.030 6.761 4.547 1.00 96.44 86 ALA A CA 1
ATOM 701 C C . ALA A 1 86 ? -12.413 7.762 5.530 1.00 96.44 86 ALA A C 1
ATOM 703 O O . ALA A 1 86 ? -12.300 7.468 6.720 1.00 96.44 86 ALA A O 1
ATOM 704 N N . PHE A 1 87 ? -12.046 8.954 5.053 1.00 95.81 87 PHE A N 1
ATOM 705 C CA . PHE A 1 87 ? -11.551 10.011 5.923 1.00 95.81 87 PHE A CA 1
ATOM 706 C C . PHE A 1 87 ? -12.663 10.511 6.849 1.00 95.81 87 PHE A C 1
ATOM 708 O O . PHE A 1 87 ? -12.490 10.503 8.061 1.00 95.81 87 PHE A O 1
ATOM 715 N N . ASP A 1 88 ? -13.830 10.878 6.321 1.00 97.75 88 ASP A N 1
ATOM 716 C CA . ASP A 1 88 ? -14.944 11.356 7.142 1.00 97.75 88 ASP A CA 1
ATOM 717 C C . ASP A 1 88 ? -15.360 10.329 8.208 1.00 97.75 88 ASP A C 1
ATOM 719 O O . ASP A 1 88 ? -15.493 10.661 9.388 1.00 97.75 88 ASP A O 1
ATOM 723 N N . GLN A 1 89 ? -15.476 9.057 7.829 1.00 97.94 89 GLN A N 1
ATOM 724 C CA . GLN A 1 89 ? -15.866 8.002 8.755 1.00 97.94 89 GLN A CA 1
ATOM 725 C C . GLN A 1 89 ? -14.812 7.775 9.847 1.00 97.94 89 GLN A C 1
ATOM 727 O O . GLN A 1 89 ? -15.110 7.924 11.032 1.00 97.94 89 GLN A O 1
ATOM 732 N N . LEU A 1 90 ? -13.573 7.463 9.465 1.00 96.81 90 LEU A N 1
ATOM 733 C CA . LEU A 1 90 ? -12.547 7.015 10.410 1.00 96.81 90 LEU A CA 1
ATOM 734 C C . LEU A 1 90 ? -11.900 8.187 11.166 1.00 96.81 90 LEU A C 1
ATOM 736 O O . LEU A 1 90 ? -11.560 8.064 12.344 1.00 96.81 90 LEU A O 1
ATOM 740 N N . ARG A 1 91 ? -11.722 9.344 10.511 1.00 96.06 91 ARG A N 1
ATOM 741 C CA . ARG A 1 91 ? -11.075 10.526 11.102 1.00 96.06 91 ARG A CA 1
ATOM 742 C C . ARG A 1 91 ? -12.069 11.471 11.763 1.00 96.06 91 ARG A C 1
ATOM 744 O O . ARG A 1 91 ? -11.799 11.916 12.878 1.00 96.06 91 ARG A O 1
ATOM 751 N N . THR A 1 92 ? -13.154 11.832 11.080 1.00 96.12 92 THR A N 1
ATOM 752 C CA . THR A 1 92 ? -14.059 12.895 11.552 1.00 96.12 92 THR A CA 1
ATOM 753 C C . THR A 1 92 ? -15.083 12.361 12.547 1.00 96.12 92 THR A C 1
ATOM 755 O O . THR A 1 92 ? -15.240 12.944 13.619 1.00 96.12 92 THR A O 1
ATOM 758 N N . LYS A 1 93 ? -15.763 11.257 12.217 1.00 97.69 93 LYS A N 1
ATOM 759 C CA . LYS A 1 93 ? -16.854 10.696 13.030 1.00 97.69 93 LYS A CA 1
ATOM 760 C C . LYS A 1 93 ? -16.353 9.802 14.155 1.00 97.69 93 LYS A C 1
ATOM 762 O O . LYS A 1 93 ? -16.698 10.029 15.309 1.00 97.69 93 LYS A O 1
ATOM 767 N N . GLU A 1 94 ? -15.542 8.803 13.826 1.00 96.44 94 GLU A N 1
ATOM 768 C CA . GLU A 1 94 ? -15.033 7.834 14.806 1.00 96.44 94 GLU A CA 1
ATOM 769 C C . GLU A 1 94 ? -13.800 8.338 15.561 1.00 96.44 94 GLU A C 1
ATOM 771 O O . GLU A 1 94 ? -13.452 7.805 16.611 1.00 96.44 94 GLU A O 1
ATOM 776 N N . GLN A 1 95 ? -13.154 9.390 15.048 1.00 95.38 95 GLN A N 1
ATOM 777 C CA . GLN A 1 95 ? -11.993 10.033 15.666 1.00 95.38 95 GLN A CA 1
ATOM 778 C C . GLN A 1 95 ? -10.845 9.065 15.981 1.00 95.38 95 GLN A C 1
ATOM 780 O O . GLN A 1 95 ? -10.117 9.260 16.954 1.00 95.38 95 GLN A O 1
ATOM 785 N N . LEU A 1 96 ? -10.633 8.059 15.126 1.00 93.75 96 LEU A N 1
ATOM 786 C CA . LEU A 1 96 ? -9.681 6.980 15.391 1.00 93.75 96 LEU A CA 1
ATOM 787 C C . LEU A 1 96 ? -8.237 7.462 15.490 1.00 93.75 96 LEU A C 1
ATOM 789 O O . LEU A 1 96 ? -7.428 6.821 16.136 1.00 93.75 96 LEU A O 1
ATOM 793 N N . GLY A 1 97 ? -7.875 8.592 14.902 1.00 90.56 97 GLY A N 1
ATOM 794 C CA . GLY A 1 97 ? -6.552 9.174 15.100 1.00 90.56 97 GLY A CA 1
ATOM 795 C C . GLY A 1 97 ? -6.255 10.250 14.083 1.00 90.56 97 GLY A C 1
ATOM 796 O O . GLY A 1 97 ? -7.075 10.494 13.209 1.00 90.56 97 GLY A O 1
ATOM 797 N N . TYR A 1 98 ? -5.125 10.950 14.206 1.00 85.12 98 TYR A N 1
ATOM 798 C CA . TYR A 1 98 ? -4.820 12.074 13.311 1.00 85.12 98 TYR A CA 1
ATOM 799 C C . TYR A 1 98 ? -4.486 11.630 11.884 1.00 85.12 98 TYR A C 1
ATOM 801 O O . TYR A 1 98 ? -4.916 12.267 10.923 1.00 85.12 98 TYR A O 1
ATOM 809 N N . ILE A 1 99 ? -3.729 10.539 11.755 1.00 93.31 99 ILE A N 1
ATOM 810 C CA . ILE A 1 99 ? -3.298 10.001 10.466 1.00 93.31 99 ILE A CA 1
ATOM 811 C C . ILE A 1 99 ? -4.247 8.870 10.088 1.00 93.31 99 ILE A C 1
ATOM 813 O O . ILE A 1 99 ? -4.218 7.807 10.702 1.00 93.31 99 ILE A O 1
ATOM 817 N N . VAL A 1 100 ? -5.061 9.124 9.066 1.00 96.12 100 VAL A N 1
ATOM 818 C CA . VAL A 1 100 ? -5.959 8.161 8.425 1.00 96.12 100 VAL A CA 1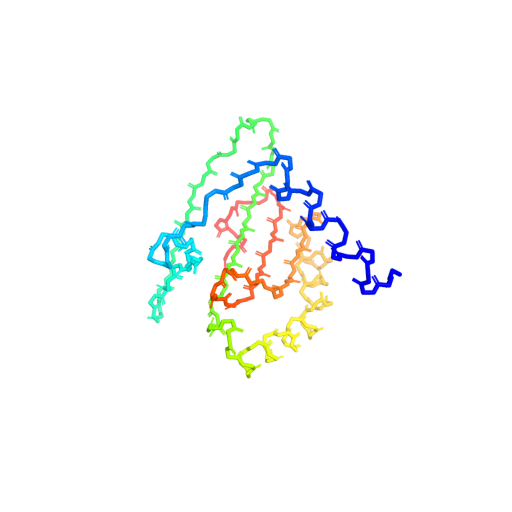
ATOM 819 C C . VAL A 1 100 ? -5.766 8.307 6.922 1.00 96.12 100 VAL A C 1
ATOM 821 O O . VAL A 1 100 ? -5.964 9.390 6.371 1.00 96.12 100 VAL A O 1
ATOM 824 N N . LEU A 1 101 ? -5.356 7.229 6.264 1.00 95.38 101 LEU A N 1
ATOM 825 C CA . LEU A 1 101 ? -5.134 7.183 4.824 1.00 95.38 101 LEU A CA 1
ATOM 826 C C . LEU A 1 101 ? -5.841 5.964 4.236 1.00 95.38 101 LEU A C 1
ATOM 828 O O . LEU A 1 101 ? -5.687 4.854 4.741 1.00 95.38 101 LEU A O 1
ATOM 832 N N . SER A 1 102 ? -6.575 6.193 3.150 1.00 96.75 102 SER A N 1
ATOM 833 C CA . SER A 1 102 ? -7.047 5.166 2.224 1.00 96.75 102 SER A CA 1
ATOM 834 C C . SER A 1 102 ? -6.432 5.466 0.863 1.00 96.75 102 SER A C 1
ATOM 836 O O . SER A 1 102 ? -6.556 6.597 0.388 1.00 96.75 102 SER A O 1
ATOM 838 N N . ASP A 1 103 ? -5.749 4.487 0.271 1.00 97.06 103 ASP A N 1
ATOM 839 C CA . ASP A 1 103 ? -5.129 4.632 -1.049 1.00 97.06 103 ASP A CA 1
ATOM 840 C C . ASP A 1 103 ? -5.004 3.307 -1.806 1.00 97.06 103 ASP A C 1
ATOM 842 O O . ASP A 1 103 ? -4.821 2.231 -1.227 1.00 97.06 103 ASP A O 1
ATOM 846 N N . ALA A 1 104 ? -5.039 3.377 -3.136 1.00 97.25 104 ALA A N 1
ATOM 847 C CA . ALA A 1 104 ? -4.584 2.282 -3.978 1.00 97.25 104 ALA A CA 1
ATOM 848 C C . ALA A 1 104 ? -3.053 2.152 -3.887 1.00 97.25 104 ALA A C 1
ATOM 850 O O . ALA A 1 104 ? -2.303 3.029 -4.323 1.00 97.25 104 ALA A O 1
ATOM 851 N N . ARG A 1 105 ? -2.568 1.005 -3.399 1.00 95.31 105 ARG A N 1
ATOM 852 C CA . ARG A 1 105 ? -1.137 0.732 -3.228 1.00 95.31 105 ARG A CA 1
ATOM 853 C C . ARG A 1 105 ? -0.660 -0.410 -4.114 1.00 95.31 105 ARG A C 1
ATOM 855 O O . ARG A 1 105 ? -1.156 -1.536 -4.050 1.00 95.31 105 ARG A O 1
ATOM 862 N N . ALA A 1 106 ? 0.382 -0.126 -4.891 1.00 93.94 106 ALA A N 1
ATOM 863 C CA . ALA A 1 106 ? 1.076 -1.104 -5.718 1.00 93.94 106 ALA A CA 1
ATOM 864 C C . ALA A 1 106 ? 2.356 -1.613 -5.046 1.00 93.94 106 ALA A C 1
ATOM 866 O O . ALA A 1 106 ? 3.149 -0.828 -4.524 1.00 93.94 106 ALA A O 1
ATOM 867 N N . PHE A 1 107 ? 2.613 -2.910 -5.177 1.00 94.00 107 PHE A N 1
ATOM 868 C CA . PHE A 1 107 ? 3.950 -3.479 -5.027 1.00 94.00 107 PHE A CA 1
ATOM 869 C C . PHE A 1 107 ? 4.571 -3.729 -6.411 1.00 94.00 107 PHE A C 1
ATOM 871 O O . PHE A 1 107 ? 4.085 -3.245 -7.437 1.00 94.00 107 PHE A O 1
ATOM 878 N N . SER A 1 108 ? 5.691 -4.454 -6.460 1.00 94.44 108 SER A N 1
ATOM 879 C CA . SER A 1 108 ? 6.427 -4.713 -7.702 1.00 94.44 108 SER A CA 1
ATOM 880 C C . SER A 1 108 ? 5.568 -5.324 -8.809 1.00 94.44 108 SER A C 1
ATOM 882 O O . SER A 1 108 ? 5.669 -4.902 -9.957 1.00 94.44 108 SER A O 1
ATOM 884 N N . THR A 1 109 ? 4.728 -6.301 -8.462 1.00 95.25 109 THR A N 1
ATOM 885 C CA . THR A 1 109 ? 3.922 -7.079 -9.421 1.00 95.25 109 THR A CA 1
ATOM 886 C C . THR A 1 109 ? 2.445 -7.158 -9.043 1.00 95.25 109 THR A C 1
ATOM 888 O O . THR A 1 109 ? 1.635 -7.628 -9.835 1.00 95.25 109 THR A O 1
ATOM 891 N N . THR A 1 110 ? 2.069 -6.670 -7.860 1.00 95.50 110 THR A N 1
ATOM 892 C CA . THR A 1 110 ? 0.711 -6.780 -7.319 1.00 95.50 110 THR A CA 1
ATOM 893 C C . THR A 1 110 ? 0.117 -5.412 -7.020 1.00 95.50 110 THR A C 1
ATOM 895 O O . THR A 1 110 ? 0.831 -4.420 -6.855 1.00 95.50 110 THR A O 1
ATOM 898 N N . TYR A 1 111 ? -1.208 -5.366 -6.986 1.00 95.31 111 TYR A N 1
ATOM 899 C CA . TYR A 1 111 ? -2.006 -4.175 -6.750 1.00 95.31 111 TYR A CA 1
ATOM 900 C C . TYR A 1 111 ? -3.022 -4.455 -5.647 1.00 95.31 111 TYR A C 1
ATOM 902 O O . TYR A 1 111 ? -3.526 -5.578 -5.532 1.00 95.31 111 TYR A O 1
ATOM 910 N N . GLY A 1 112 ? -3.309 -3.446 -4.833 1.00 96.12 112 GLY A N 1
ATOM 911 C CA . GLY A 1 112 ? -4.240 -3.580 -3.728 1.00 96.12 112 GLY A CA 1
ATOM 912 C C . GLY A 1 112 ? -4.742 -2.248 -3.202 1.00 96.12 112 GLY A C 1
ATOM 913 O O . GLY A 1 112 ? -4.307 -1.190 -3.655 1.00 96.12 112 GLY A O 1
ATOM 914 N N . LEU A 1 113 ? -5.654 -2.323 -2.242 1.00 97.06 113 LEU A N 1
ATOM 915 C CA . LEU A 1 113 ? -6.177 -1.176 -1.506 1.00 97.06 113 LEU A CA 1
ATOM 916 C C . LEU A 1 113 ? -5.585 -1.186 -0.100 1.00 97.06 113 LEU A C 1
ATOM 918 O O . LEU A 1 113 ? -5.486 -2.244 0.522 1.00 97.06 113 LEU A O 1
ATOM 922 N N . ARG A 1 114 ? -5.176 -0.026 0.394 1.00 97.19 114 ARG A N 1
ATOM 923 C CA . ARG A 1 114 ? -4.575 0.135 1.710 1.00 97.19 114 ARG A CA 1
ATOM 924 C C . ARG A 1 114 ? -5.438 1.025 2.592 1.00 97.19 114 ARG A C 1
ATOM 926 O O . ARG A 1 114 ? -5.852 2.084 2.140 1.00 97.19 114 ARG A O 1
ATOM 933 N N . PHE A 1 115 ? -5.546 0.645 3.862 1.00 97.12 115 PHE A N 1
ATOM 934 C CA . PHE A 1 115 ? -5.873 1.541 4.966 1.00 97.12 115 PHE A CA 1
ATOM 935 C C . PHE A 1 115 ? -4.668 1.659 5.898 1.00 97.12 115 PHE A C 1
ATOM 937 O O . PHE A 1 115 ? -4.041 0.656 6.239 1.00 97.12 115 PHE A O 1
ATOM 944 N N . LEU A 1 116 ? -4.320 2.883 6.280 1.00 97.00 116 LEU A N 1
ATOM 945 C CA . LEU A 1 116 ? -3.242 3.179 7.216 1.00 97.00 116 LEU A CA 1
ATOM 946 C C . LEU A 1 116 ? -3.765 4.138 8.280 1.00 97.00 116 LEU A C 1
ATOM 948 O O . LEU A 1 116 ? -4.156 5.263 7.963 1.00 97.00 116 LEU A O 1
ATOM 952 N N . ILE A 1 117 ? -3.755 3.689 9.533 1.00 97.19 117 ILE A N 1
ATOM 953 C CA . ILE A 1 117 ? -4.283 4.443 10.670 1.00 97.19 117 ILE A CA 1
ATOM 954 C C . ILE A 1 117 ? -3.227 4.483 11.770 1.00 97.19 117 ILE A C 1
ATOM 956 O O . ILE A 1 117 ? -2.679 3.446 12.142 1.00 97.19 117 ILE A O 1
ATOM 960 N N . GLN A 1 118 ? -2.964 5.674 12.308 1.00 95.88 118 GLN A N 1
ATOM 961 C CA . GLN A 1 118 ? -2.215 5.859 13.550 1.00 95.88 118 GLN A CA 1
ATOM 962 C C . GLN A 1 118 ? -3.162 6.366 14.636 1.00 95.88 118 GLN A C 1
ATOM 964 O O . GLN A 1 118 ? -3.814 7.391 14.442 1.00 95.88 118 GLN A O 1
ATOM 969 N N . SER A 1 119 ? -3.195 5.676 15.774 1.00 96.12 119 SER A N 1
ATOM 970 C CA . SER A 1 119 ? -4.174 5.873 16.848 1.00 96.12 119 SER A CA 1
ATOM 971 C C . SER A 1 119 ? -3.561 5.612 18.219 1.00 96.12 119 SER A C 1
ATOM 973 O O . SER A 1 119 ? -2.623 4.836 18.314 1.00 96.12 119 SER A O 1
ATOM 975 N N . GLU A 1 120 ? -4.131 6.159 19.289 1.00 94.75 120 GLU A N 1
ATOM 976 C CA . GLU A 1 120 ? -3.866 5.697 20.664 1.00 94.75 120 GLU A CA 1
ATOM 977 C C . GLU A 1 120 ? -4.577 4.366 20.984 1.00 94.75 120 GLU A C 1
ATOM 979 O O . GLU A 1 120 ? -4.268 3.709 21.975 1.00 94.75 120 GLU A O 1
ATOM 984 N N . MET A 1 121 ? -5.524 3.940 20.143 1.00 94.56 121 MET A N 1
ATOM 985 C CA . MET A 1 121 ? -6.229 2.667 20.279 1.00 94.56 121 MET A CA 1
ATOM 986 C C . MET A 1 121 ? -5.374 1.492 19.800 1.00 94.56 121 MET A C 1
ATOM 988 O O . MET A 1 121 ? -4.507 1.631 18.936 1.00 94.56 121 MET A O 1
ATOM 992 N N . THR A 1 122 ? -5.624 0.306 20.356 1.00 94.19 122 THR A N 1
ATOM 993 C CA . THR A 1 122 ? -4.865 -0.910 20.033 1.00 94.19 122 THR A CA 1
ATOM 994 C C . THR A 1 122 ? -5.071 -1.339 18.576 1.00 94.19 122 THR A C 1
ATOM 996 O O . THR A 1 122 ? -6.194 -1.219 18.087 1.00 94.19 122 THR A O 1
ATOM 999 N N . PRO A 1 123 ? -4.063 -1.928 17.898 1.00 93.50 123 PRO A N 1
ATOM 1000 C CA . PRO A 1 123 ? -4.215 -2.422 16.527 1.00 93.50 123 PRO A CA 1
ATOM 1001 C C . PRO A 1 123 ? -5.407 -3.369 16.341 1.00 93.50 123 PRO A C 1
ATOM 1003 O O . PRO A 1 123 ? -6.091 -3.280 15.336 1.00 93.50 123 PRO A O 1
ATOM 1006 N N . GLU A 1 124 ? -5.695 -4.222 17.328 1.00 93.38 124 GLU A N 1
ATOM 1007 C CA . GLU A 1 124 ? -6.826 -5.163 17.312 1.00 93.38 124 GLU A CA 1
ATOM 1008 C C . GLU A 1 124 ? -8.208 -4.495 17.342 1.00 93.38 124 GLU A C 1
ATOM 1010 O O . GLU A 1 124 ? -9.196 -5.149 17.034 1.00 93.38 124 GLU A O 1
ATOM 1015 N N . PHE A 1 125 ? -8.295 -3.230 17.758 1.00 94.25 125 PHE A N 1
ATOM 1016 C CA . PHE A 1 125 ? -9.538 -2.458 17.697 1.00 94.25 125 PHE A CA 1
ATOM 1017 C C . PHE A 1 125 ? -9.708 -1.770 16.334 1.00 94.25 125 PHE A C 1
ATOM 1019 O O . PHE A 1 125 ? -10.828 -1.475 15.934 1.00 94.25 125 PHE A O 1
ATOM 1026 N N . LEU A 1 126 ? -8.597 -1.479 15.651 1.00 92.38 126 LEU A N 1
ATOM 1027 C CA . LEU A 1 126 ? -8.581 -0.728 14.395 1.00 92.38 126 LEU A CA 1
ATOM 1028 C C . LEU A 1 126 ? -8.751 -1.611 13.146 1.00 92.38 126 LEU A C 1
ATOM 1030 O O . LEU A 1 126 ? -9.050 -1.063 12.087 1.00 92.38 126 LEU A O 1
ATOM 1034 N N . ASP A 1 127 ? -8.488 -2.917 13.252 1.00 85.19 127 ASP A N 1
ATOM 1035 C CA . ASP A 1 127 ? -8.619 -3.922 12.177 1.00 85.19 127 ASP A CA 1
ATOM 1036 C C . ASP A 1 127 ? -9.993 -4.611 12.209 1.00 85.19 127 ASP A C 1
ATOM 1038 O O . ASP A 1 127 ? -10.591 -4.791 11.122 1.00 85.19 127 ASP A O 1
#

Radius of gyration: 21.29 Å; chains: 1; bounding box: 50×35×54 Å

Organism: NCBI:txid1089452

Secondary structure (DSSP, 8-state):
--HHHHHHHHHHHHHHH-PPPPPGGGS-----PPPPTT---------S-TT---EEEEEEEEEEESS-HHHHHHHHHHHHHHHHHHHIIIIIIS---SEEEEEEEE-SSEEEEEEEEEESS-HHHH-

Foldseek 3Di:
DDPVVVVVVVVVCCVVVVDDDDDPVPPDDFDDDDDDPPDDDDDDDDDPDPPPLKDKDKDKFWQWWPVDPVSVVVQQVVQVVVQVVQCCVCCVPVVQDDDWDWDWDDDRTTTTIIIMDMHSDDNVVVD

InterPro domains:
  IPR011249 Metalloenzyme, LuxS/M16 peptidase-like [SSF63411] (31-120)
  IPR050626 Peptidase M16 [PTHR43690] (2-127)
  IPR054734 Coenzyme PQQ synthesis protein F-like, C-terminal lobe, domain 4 [PF22456] (77-122)